Protein AF-A0A350G0W2-F1 (afdb_monomer_lite)

pLDDT: mean 91.25, std 7.22, range [67.56, 97.56]

Structure (mmCIF, N/CA/C/O backbone):
data_AF-A0A350G0W2-F1
#
_entry.id   AF-A0A350G0W2-F1
#
loop_
_atom_site.group_PDB
_atom_site.id
_atom_site.type_symbol
_atom_site.label_atom_id
_atom_site.label_alt_id
_atom_site.label_comp_id
_atom_site.label_asym_id
_atom_site.label_entity_id
_atom_site.labe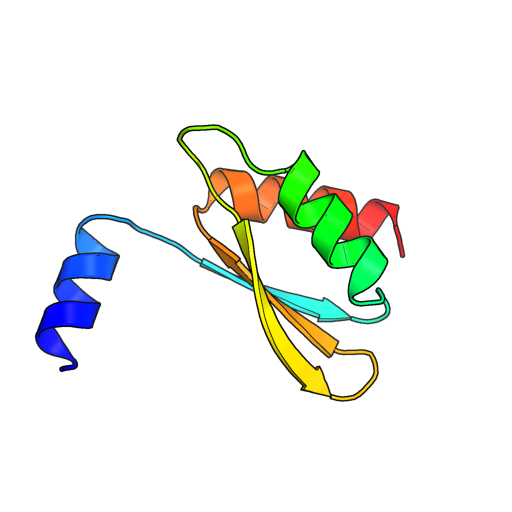l_seq_id
_atom_site.pdbx_PDB_ins_code
_atom_site.Cartn_x
_atom_site.Cartn_y
_atom_site.Cartn_z
_atom_site.occupancy
_atom_site.B_iso_or_equiv
_atom_site.auth_seq_id
_atom_site.auth_comp_id
_atom_site.auth_asym_id
_atom_site.auth_atom_id
_atom_site.pdbx_PDB_model_num
ATOM 1 N N . ARG A 1 1 ? -1.575 -0.517 -24.949 1.00 67.56 1 ARG A N 1
ATOM 2 C CA . ARG A 1 1 ? -1.708 -0.256 -23.490 1.00 67.56 1 ARG A CA 1
ATOM 3 C C . ARG A 1 1 ? -0.940 -1.287 -22.663 1.00 67.56 1 ARG A C 1
ATOM 5 O O . ARG A 1 1 ? -0.046 -0.868 -21.947 1.00 67.56 1 ARG A O 1
ATOM 12 N N . GLY A 1 2 ? -1.194 -2.595 -22.811 1.00 78.94 2 GLY A N 1
ATOM 13 C CA . GLY A 1 2 ? -0.497 -3.635 -22.030 1.00 78.94 2 GLY A CA 1
ATOM 14 C C . GLY A 1 2 ? 1.033 -3.632 -22.150 1.00 78.94 2 GLY A C 1
ATOM 15 O O . GLY A 1 2 ? 1.718 -3.772 -21.149 1.00 78.94 2 GLY A O 1
ATOM 16 N N . GLU A 1 3 ? 1.580 -3.375 -23.340 1.00 80.62 3 GLU A N 1
ATOM 17 C CA . GLU A 1 3 ? 3.037 -3.335 -23.538 1.00 80.62 3 GLU A CA 1
ATOM 18 C C . GLU A 1 3 ? 3.725 -2.184 -22.778 1.00 80.62 3 GLU A C 1
ATOM 20 O O . GLU A 1 3 ? 4.801 -2.365 -22.217 1.00 80.62 3 GLU A O 1
ATOM 25 N N . LEU A 1 4 ? 3.070 -1.020 -22.689 1.00 79.25 4 LEU A N 1
ATOM 26 C CA . LEU A 1 4 ? 3.557 0.116 -21.899 1.00 79.25 4 LEU A CA 1
ATOM 27 C C . LEU A 1 4 ? 3.503 -0.187 -20.397 1.00 79.25 4 LEU A C 1
ATOM 29 O O . LEU A 1 4 ? 4.435 0.155 -19.678 1.00 79.25 4 LEU A O 1
ATOM 33 N N . MET A 1 5 ? 2.451 -0.873 -19.933 1.00 78.50 5 MET A N 1
ATOM 34 C CA . MET A 1 5 ? 2.353 -1.298 -18.531 1.00 78.50 5 MET A CA 1
ATOM 35 C C . MET A 1 5 ? 3.396 -2.366 -18.184 1.00 78.50 5 MET A C 1
ATOM 37 O O . MET A 1 5 ? 4.007 -2.289 -17.124 1.00 78.50 5 MET A O 1
ATOM 41 N N . LYS A 1 6 ? 3.661 -3.310 -19.099 1.00 76.38 6 LYS A N 1
ATOM 42 C CA . LYS A 1 6 ? 4.722 -4.316 -18.946 1.00 76.38 6 LYS A CA 1
ATOM 43 C C . LYS A 1 6 ? 6.095 -3.658 -18.812 1.00 76.38 6 LYS A C 1
ATOM 45 O O . LYS A 1 6 ? 6.793 -3.928 -17.845 1.00 76.38 6 LYS A O 1
ATOM 50 N N . ARG A 1 7 ? 6.447 -2.739 -19.719 1.00 81.81 7 ARG A N 1
ATOM 51 C CA . ARG A 1 7 ? 7.730 -2.014 -19.658 1.00 81.81 7 ARG A CA 1
ATOM 52 C C . ARG A 1 7 ? 7.868 -1.167 -18.391 1.00 81.81 7 ARG A C 1
ATOM 54 O O . ARG A 1 7 ? 8.948 -1.119 -17.809 1.00 81.81 7 ARG A O 1
ATOM 61 N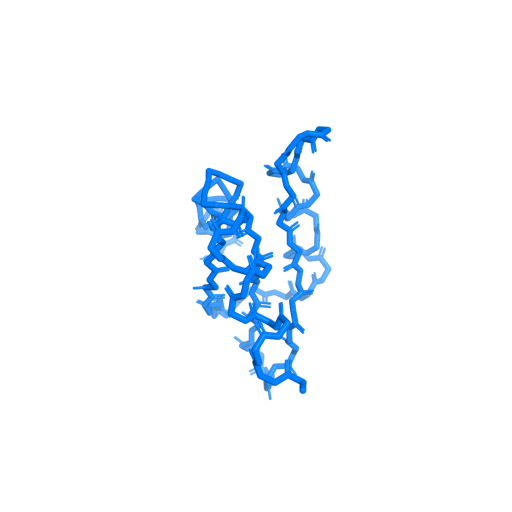 N . ALA A 1 8 ? 6.786 -0.520 -17.953 1.00 79.50 8 ALA A N 1
ATOM 62 C CA . ALA A 1 8 ? 6.779 0.250 -16.712 1.00 79.50 8 ALA A CA 1
ATOM 63 C C . ALA A 1 8 ? 7.033 -0.639 -15.483 1.00 79.50 8 ALA A C 1
ATOM 65 O O . ALA A 1 8 ? 7.857 -0.270 -14.652 1.00 79.50 8 ALA A O 1
ATOM 66 N N . GLY A 1 9 ? 6.395 -1.814 -15.409 1.00 77.94 9 GLY A N 1
ATOM 67 C CA . GLY A 1 9 ? 6.609 -2.786 -14.330 1.00 77.94 9 GLY A CA 1
ATOM 68 C C . GLY A 1 9 ? 7.980 -3.469 -14.365 1.00 77.94 9 GLY A C 1
ATOM 69 O O . GLY A 1 9 ? 8.525 -3.785 -13.315 1.00 77.94 9 GLY A O 1
ATOM 70 N N . GLU A 1 10 ? 8.574 -3.654 -15.548 1.00 83.81 10 GLU A N 1
ATOM 71 C CA . GLU A 1 10 ? 9.959 -4.136 -15.688 1.00 83.81 10 GLU A CA 1
ATOM 72 C C . GLU A 1 10 ? 10.980 -3.089 -15.230 1.00 83.81 10 GLU A C 1
ATOM 74 O O . GLU A 1 10 ? 11.986 -3.432 -14.618 1.00 83.81 10 GLU A O 1
ATOM 79 N N . SER A 1 11 ? 10.719 -1.812 -15.522 1.00 83.62 11 SER A N 1
ATOM 80 C CA . SER A 1 11 ? 11.614 -0.707 -15.155 1.00 83.62 11 SER A CA 1
ATOM 81 C C . SER A 1 11 ? 11.480 -0.311 -13.683 1.00 83.62 11 SER A C 1
ATOM 83 O O . SER A 1 11 ? 12.452 0.127 -13.079 1.00 83.62 11 SER A O 1
ATOM 85 N N . ASN A 1 12 ? 10.281 -0.456 -13.114 1.00 80.25 12 ASN A N 1
ATOM 86 C CA . ASN A 1 12 ? 9.961 -0.104 -11.733 1.00 80.25 12 ASN A CA 1
ATOM 87 C C . ASN A 1 12 ? 9.162 -1.254 -11.104 1.00 80.25 12 ASN A C 1
ATOM 89 O O . ASN A 1 12 ? 7.927 -1.208 -11.084 1.00 80.25 12 ASN A O 1
ATOM 93 N N . PRO A 1 13 ? 9.842 -2.317 -10.642 1.00 83.12 13 PRO A N 1
ATOM 94 C CA . PRO A 1 13 ? 9.172 -3.450 -10.027 1.00 83.12 13 PRO A CA 1
ATOM 95 C C . PRO A 1 13 ? 8.429 -3.010 -8.763 1.00 83.12 13 PRO A C 1
ATOM 97 O O . PRO A 1 13 ? 9.003 -2.437 -7.835 1.00 83.12 13 PRO A O 1
ATOM 100 N N . GLY A 1 14 ? 7.132 -3.300 -8.738 1.00 91.44 14 GLY A N 1
ATOM 101 C CA . GLY A 1 14 ? 6.237 -3.006 -7.628 1.00 91.44 14 GLY A CA 1
ATOM 102 C C . GLY A 1 14 ? 5.356 -4.201 -7.293 1.00 91.44 14 GLY A C 1
ATOM 103 O O . GLY A 1 14 ? 5.284 -5.177 -8.042 1.00 91.44 14 GLY A O 1
ATOM 104 N N . GLY A 1 15 ? 4.686 -4.117 -6.151 1.00 94.62 15 GLY A N 1
ATOM 105 C CA . GLY A 1 15 ? 3.782 -5.144 -5.652 1.00 94.62 15 GLY A CA 1
ATOM 106 C C . GLY A 1 15 ? 2.429 -4.578 -5.241 1.00 94.62 15 GLY A C 1
ATOM 107 O O . GLY A 1 15 ? 2.209 -3.364 -5.234 1.00 94.62 15 GLY A O 1
ATOM 108 N N . MET A 1 16 ? 1.527 -5.488 -4.878 1.00 96.12 16 MET A N 1
ATOM 109 C CA . MET A 1 16 ? 0.223 -5.178 -4.301 1.00 96.12 16 MET A CA 1
ATOM 110 C C . MET A 1 16 ? -0.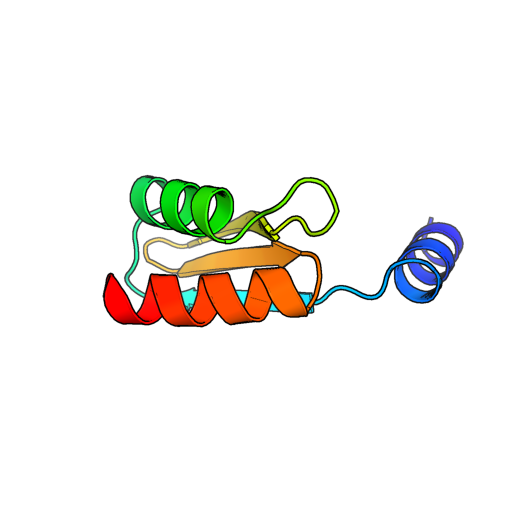039 -6.083 -3.100 1.00 96.12 16 MET A C 1
ATOM 112 O O . MET A 1 16 ? 0.314 -7.262 -3.132 1.00 96.12 16 MET A O 1
ATOM 116 N N . ALA A 1 17 ? -0.691 -5.546 -2.073 1.00 95.94 17 ALA A N 1
ATOM 117 C CA . ALA A 1 17 ? -1.129 -6.294 -0.902 1.00 95.94 17 ALA A CA 1
ATOM 118 C C . ALA A 1 17 ? -2.579 -5.941 -0.563 1.00 95.94 17 ALA A C 1
ATOM 120 O O . ALA A 1 17 ? -2.966 -4.773 -0.594 1.00 95.94 17 ALA A O 1
ATOM 121 N N . ALA A 1 18 ? -3.379 -6.956 -0.238 1.00 96.00 18 ALA A N 1
ATOM 122 C CA . ALA A 1 18 ? -4.723 -6.767 0.291 1.00 96.00 18 ALA A CA 1
ATOM 123 C C . ALA A 1 18 ? -4.658 -6.689 1.819 1.00 96.00 18 ALA A C 1
ATOM 125 O O . ALA A 1 18 ? -4.111 -7.582 2.464 1.00 96.00 18 ALA A O 1
ATOM 126 N N . ILE A 1 19 ? -5.234 -5.633 2.376 1.00 95.12 19 ILE A N 1
ATOM 127 C CA . ILE A 1 19 ? -5.294 -5.351 3.804 1.00 95.12 19 ILE A CA 1
ATOM 128 C C . ILE A 1 19 ? -6.742 -5.508 4.253 1.00 95.12 19 ILE A C 1
ATOM 130 O O . ILE A 1 19 ? -7.660 -4.974 3.627 1.00 95.12 19 ILE A O 1
ATOM 134 N N . LEU A 1 20 ? -6.937 -6.282 5.317 1.00 93.12 20 LEU A N 1
ATOM 135 C CA . LEU A 1 20 ? -8.247 -6.607 5.867 1.00 93.12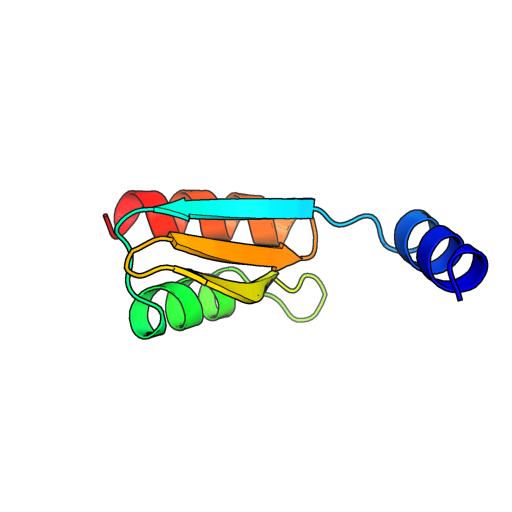 20 LEU A CA 1
ATOM 136 C C . LEU A 1 20 ? -8.397 -5.977 7.248 1.00 93.12 20 LEU A C 1
ATOM 138 O O . LEU A 1 20 ? -7.463 -6.014 8.040 1.00 93.12 20 LEU A O 1
ATOM 142 N N . GLY A 1 21 ? -9.576 -5.435 7.545 1.00 90.38 21 GLY A N 1
ATOM 143 C CA . GLY A 1 21 ? -9.930 -4.964 8.890 1.00 90.38 21 GLY A CA 1
ATOM 144 C C . GLY A 1 21 ? -9.317 -3.625 9.313 1.00 90.38 21 GLY A C 1
ATOM 145 O O . GLY A 1 21 ? -9.605 -3.166 10.413 1.00 90.38 21 GLY A O 1
ATOM 146 N N . VAL A 1 22 ? -8.537 -2.976 8.446 1.00 92.00 22 VAL A N 1
ATOM 147 C CA . VAL A 1 22 ? -8.000 -1.624 8.662 1.00 92.00 22 VAL A CA 1
ATOM 148 C C . VAL A 1 22 ? -8.780 -0.637 7.798 1.00 92.00 22 VAL A C 1
ATOM 150 O O . VAL A 1 22 ? -9.017 -0.896 6.616 1.00 92.00 22 VAL A O 1
ATOM 153 N N . ASP A 1 23 ? -9.198 0.487 8.380 1.00 91.94 23 ASP A N 1
ATOM 154 C CA . ASP A 1 23 ? -9.909 1.530 7.640 1.00 91.94 23 ASP A CA 1
ATOM 155 C C . ASP A 1 23 ? -8.984 2.335 6.708 1.00 91.94 23 ASP A C 1
ATOM 157 O O . ASP A 1 23 ? -7.763 2.383 6.876 1.00 91.94 23 ASP A O 1
ATOM 161 N N . ILE A 1 24 ? -9.578 2.972 5.694 1.00 91.56 24 ILE A N 1
ATOM 162 C CA . ILE A 1 24 ? -8.836 3.742 4.685 1.00 91.56 24 ILE A CA 1
ATOM 163 C C . ILE A 1 24 ? -8.037 4.894 5.311 1.00 91.56 24 ILE A C 1
ATOM 165 O O . ILE A 1 24 ? -6.859 5.006 4.982 1.00 91.56 24 ILE A O 1
ATOM 169 N N . PRO A 1 25 ? -8.586 5.732 6.218 1.00 93.94 25 PRO A N 1
ATOM 170 C CA . PRO A 1 25 ? -7.814 6.831 6.801 1.00 93.94 25 PRO A CA 1
ATOM 171 C C . PRO A 1 25 ? -6.565 6.372 7.564 1.00 93.94 25 PRO A C 1
ATOM 173 O O . PRO A 1 25 ? -5.513 7.014 7.483 1.00 93.94 25 PRO A O 1
ATOM 176 N N . THR A 1 26 ? -6.656 5.255 8.289 1.00 94.19 26 THR A N 1
ATOM 177 C CA . THR A 1 26 ? -5.511 4.653 8.979 1.00 94.19 26 THR A CA 1
ATOM 178 C C . THR A 1 26 ? -4.519 4.104 7.967 1.00 94.19 26 THR A C 1
ATOM 180 O O . THR A 1 26 ? -3.318 4.351 8.090 1.00 94.19 26 THR A O 1
ATOM 183 N N . LEU A 1 27 ? -5.003 3.416 6.933 1.00 94.94 27 LEU A N 1
ATOM 184 C CA . LEU A 1 27 ? -4.146 2.823 5.916 1.00 94.94 27 LEU A CA 1
ATOM 185 C C . LEU A 1 27 ? -3.434 3.869 5.050 1.00 94.94 27 LEU A C 1
ATOM 187 O O . LEU A 1 27 ? -2.269 3.679 4.708 1.00 94.94 27 LEU A O 1
ATOM 191 N N . ASP A 1 28 ? -4.079 4.997 4.763 1.00 95.50 28 ASP A N 1
ATOM 192 C CA . ASP A 1 28 ? -3.470 6.148 4.092 1.00 95.50 28 ASP A CA 1
ATOM 193 C C . ASP A 1 28 ? -2.313 6.715 4.915 1.00 95.50 28 ASP A C 1
ATOM 195 O O . ASP A 1 28 ? -1.242 7.010 4.376 1.00 95.50 28 ASP A O 1
ATOM 199 N N . LYS A 1 29 ? -2.493 6.826 6.236 1.00 97.12 29 LYS A N 1
ATOM 200 C CA . LYS A 1 29 ? -1.418 7.258 7.132 1.00 97.12 29 LYS A CA 1
ATOM 201 C C . LYS A 1 29 ? -0.268 6.251 7.144 1.00 97.12 29 LYS A C 1
ATOM 203 O O . LYS A 1 29 ? 0.876 6.656 6.972 1.00 97.12 29 LYS A O 1
ATOM 208 N N . VAL A 1 30 ? -0.567 4.956 7.268 1.00 97.06 30 VAL A N 1
ATOM 209 C CA . VAL A 1 30 ? 0.436 3.880 7.201 1.00 97.06 30 VAL A CA 1
ATOM 210 C C . VAL A 1 30 ? 1.216 3.940 5.886 1.00 97.06 30 VAL A C 1
ATOM 212 O O . VAL A 1 30 ? 2.442 3.875 5.897 1.00 97.06 30 VAL A O 1
ATOM 215 N N . CYS A 1 31 ? 0.532 4.118 4.754 1.00 97.56 31 CYS A N 1
ATOM 216 C CA . CYS A 1 31 ? 1.175 4.232 3.448 1.00 97.56 31 CYS A CA 1
ATOM 217 C C . CYS A 1 31 ? 2.087 5.459 3.360 1.00 97.56 31 CYS A C 1
ATOM 219 O O . CYS A 1 31 ? 3.196 5.376 2.828 1.00 97.56 31 CYS A O 1
ATOM 221 N N . LYS A 1 32 ? 1.641 6.595 3.905 1.00 97.50 32 LYS A N 1
ATOM 222 C CA . LYS A 1 32 ? 2.423 7.832 3.941 1.00 97.50 32 LYS A CA 1
ATOM 223 C C . LYS A 1 32 ? 3.676 7.691 4.803 1.00 97.50 32 LYS A C 1
ATOM 225 O O . LYS A 1 32 ? 4.741 8.112 4.366 1.00 97.50 32 LYS A O 1
ATOM 230 N N . ASP A 1 33 ? 3.554 7.075 5.974 1.00 97.38 33 ASP A N 1
ATOM 231 C CA . ASP A 1 33 ? 4.665 6.864 6.906 1.00 97.38 33 ASP A CA 1
ATOM 232 C C . ASP A 1 33 ? 5.660 5.809 6.380 1.00 97.38 33 ASP A C 1
ATOM 234 O O . ASP A 1 33 ? 6.863 5.907 6.616 1.00 97.38 33 ASP A O 1
ATOM 238 N N . ALA A 1 34 ? 5.180 4.819 5.619 1.00 97.19 34 ALA A N 1
ATOM 239 C CA . ALA A 1 34 ? 6.009 3.800 4.974 1.00 97.19 34 ALA A CA 1
ATOM 240 C C . ALA A 1 34 ? 6.708 4.288 3.690 1.00 97.19 34 ALA A C 1
ATOM 242 O O . ALA A 1 34 ? 7.670 3.656 3.229 1.00 97.19 34 ALA A O 1
ATOM 243 N N . SER A 1 35 ? 6.236 5.392 3.109 1.00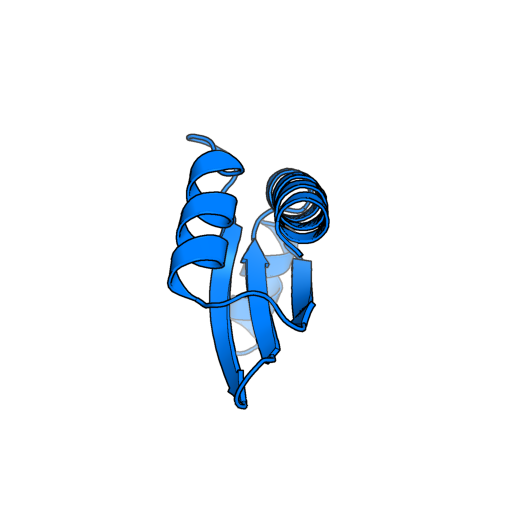 97.56 35 SER A N 1
ATOM 244 C CA . SER A 1 35 ? 6.786 5.982 1.889 1.00 97.56 35 SER A CA 1
ATOM 245 C C . SER A 1 35 ? 7.992 6.884 2.170 1.00 97.56 35 SER A C 1
ATOM 247 O O . SER A 1 35 ? 8.097 7.537 3.203 1.00 97.56 35 SER A O 1
ATOM 249 N N . THR A 1 36 ? 8.904 6.965 1.206 1.00 96.38 36 THR A N 1
ATOM 250 C CA . THR A 1 36 ? 10.049 7.887 1.193 1.00 96.38 36 THR A CA 1
ATOM 251 C C . THR A 1 36 ? 10.072 8.673 -0.117 1.00 96.38 36 THR A C 1
ATOM 253 O O . THR A 1 36 ? 9.255 8.441 -1.002 1.00 96.38 36 THR A O 1
ATOM 256 N N . ALA A 1 37 ? 11.037 9.581 -0.290 1.00 94.19 37 ALA A N 1
ATOM 257 C CA . ALA A 1 37 ? 11.197 10.317 -1.547 1.00 94.19 37 ALA A CA 1
ATOM 258 C C . ALA A 1 37 ? 11.430 9.410 -2.776 1.00 94.19 37 ALA A C 1
ATOM 260 O O . ALA A 1 37 ? 11.105 9.816 -3.889 1.00 94.19 37 ALA A O 1
ATOM 261 N N . ASN A 1 38 ? 11.972 8.201 -2.578 1.00 92.75 38 ASN A N 1
ATOM 262 C CA . ASN A 1 38 ? 12.344 7.281 -3.661 1.00 92.75 38 ASN A CA 1
ATOM 263 C C . ASN A 1 38 ? 11.496 6.001 -3.700 1.00 92.75 38 ASN A C 1
ATOM 265 O O . ASN A 1 38 ? 11.566 5.254 -4.669 1.00 92.75 38 ASN A O 1
ATOM 269 N N . GLU A 1 39 ? 10.719 5.723 -2.654 1.00 94.81 39 GLU A N 1
ATOM 270 C CA . GLU A 1 39 ? 9.944 4.491 -2.525 1.00 94.81 39 GLU A CA 1
ATOM 271 C C . GLU A 1 39 ? 8.540 4.837 -2.051 1.00 94.81 39 GLU A C 1
ATOM 273 O O . GLU A 1 39 ? 8.341 5.229 -0.904 1.00 94.81 39 GLU A O 1
ATOM 278 N N . ILE A 1 40 ? 7.564 4.686 -2.936 1.00 95.94 40 ILE A N 1
ATOM 279 C CA . ILE A 1 40 ? 6.171 5.048 -2.667 1.00 95.94 40 ILE A CA 1
ATOM 280 C C . ILE A 1 40 ? 5.316 3.794 -2.527 1.00 95.94 40 ILE A C 1
ATOM 282 O O . ILE A 1 40 ? 5.461 2.860 -3.322 1.00 95.94 40 ILE A O 1
ATOM 286 N N . VAL A 1 41 ? 4.398 3.821 -1.564 1.00 97.50 41 VAL A N 1
ATOM 287 C CA . VAL A 1 41 ? 3.257 2.912 -1.421 1.00 97.50 41 VAL A CA 1
ATOM 288 C C . VAL A 1 41 ? 2.000 3.733 -1.146 1.00 97.50 41 VAL A C 1
ATOM 290 O O . VAL A 1 41 ? 2.050 4.757 -0.468 1.00 97.50 41 VAL A O 1
ATOM 293 N N . GLN A 1 42 ? 0.873 3.307 -1.702 1.00 97.00 42 GLN A N 1
ATOM 294 C CA . GLN A 1 42 ? -0.396 4.020 -1.591 1.00 97.00 42 GLN A CA 1
ATOM 295 C C . GLN A 1 42 ? -1.577 3.059 -1.657 1.00 97.00 42 GLN A C 1
ATOM 297 O O . GLN A 1 42 ? -1.463 1.964 -2.218 1.00 97.00 42 GLN A O 1
ATOM 302 N N . VAL A 1 43 ? -2.731 3.502 -1.162 1.00 95.81 43 VAL A N 1
ATOM 303 C CA . VAL A 1 43 ? -4.005 2.835 -1.432 1.00 95.81 43 VAL A CA 1
ATOM 304 C C . VAL A 1 43 ? -4.259 2.848 -2.940 1.00 95.81 43 VAL A C 1
ATOM 306 O O . VAL A 1 43 ? -4.211 3.883 -3.603 1.00 95.81 43 VAL A O 1
ATOM 309 N N . ALA A 1 44 ? -4.476 1.659 -3.486 1.00 94.44 44 ALA A N 1
ATOM 310 C CA . ALA A 1 44 ? -4.742 1.427 -4.896 1.00 94.44 44 ALA A CA 1
ATOM 311 C C . ALA A 1 44 ? -6.233 1.220 -5.155 1.00 94.44 44 ALA A C 1
ATOM 313 O O . ALA A 1 44 ? -6.748 1.691 -6.164 1.00 94.44 44 ALA A O 1
ATOM 314 N N . ASN A 1 45 ? -6.914 0.511 -4.250 1.00 93.38 45 ASN A N 1
ATOM 315 C CA . ASN A 1 45 ? -8.295 0.096 -4.444 1.00 93.38 45 ASN A CA 1
ATOM 316 C C . ASN A 1 45 ? -9.021 -0.042 -3.100 1.00 93.38 45 ASN A C 1
ATOM 318 O O . ASN A 1 45 ? -8.538 -0.737 -2.211 1.00 93.38 45 ASN A O 1
ATOM 322 N N . ASP A 1 46 ? -10.206 0.550 -2.981 1.00 90.06 46 ASP A N 1
ATOM 323 C CA . ASP A 1 46 ? -11.197 0.189 -1.964 1.00 90.06 46 ASP A CA 1
ATOM 324 C C . ASP A 1 46 ? -12.114 -0.869 -2.587 1.00 90.06 46 ASP A C 1
ATOM 326 O O . ASP A 1 46 ? -12.949 -0.557 -3.438 1.00 90.06 46 ASP A O 1
ATOM 330 N N . ASN A 1 47 ? -11.859 -2.144 -2.285 1.00 85.50 47 ASN A N 1
ATOM 331 C CA . ASN A 1 47 ? -12.534 -3.242 -2.977 1.00 85.50 47 ASN A CA 1
ATOM 332 C C . ASN A 1 47 ? -13.922 -3.504 -2.399 1.00 85.50 47 ASN A C 1
ATOM 334 O O . ASN A 1 47 ? -14.877 -3.714 -3.148 1.00 85.50 47 ASN A O 1
ATOM 338 N N . CYS A 1 48 ? -14.022 -3.556 -1.074 1.00 83.06 48 CYS A N 1
ATOM 339 C CA . CYS A 1 48 ? -15.272 -3.751 -0.357 1.00 83.06 48 CYS A CA 1
ATOM 340 C C . CYS A 1 48 ? -15.108 -3.305 1.105 1.00 83.06 48 CYS A C 1
ATOM 342 O O . CYS A 1 48 ? -13.978 -3.141 1.572 1.00 83.06 48 CYS A O 1
ATOM 344 N N . PRO A 1 49 ? -16.212 -3.141 1.859 1.00 84.38 49 PRO A N 1
ATOM 345 C CA . PRO A 1 49 ? -16.135 -2.778 3.269 1.00 84.38 49 PRO A CA 1
ATOM 346 C C . PRO A 1 49 ? -15.196 -3.709 4.050 1.00 84.38 49 PRO A C 1
ATOM 348 O O . PRO A 1 49 ? -15.448 -4.908 4.165 1.00 84.38 49 PRO A O 1
ATOM 351 N N . GLY A 1 50 ? -14.113 -3.142 4.586 1.00 84.19 50 GLY A N 1
ATOM 352 C CA . GLY A 1 50 ? -13.102 -3.872 5.353 1.00 84.19 50 GLY A CA 1
ATOM 353 C C . GLY A 1 50 ? -11.994 -4.539 4.528 1.00 84.19 50 GLY A C 1
ATOM 354 O O . GLY A 1 50 ? -11.167 -5.220 5.130 1.00 84.19 50 GLY A O 1
ATOM 355 N N . GLN A 1 51 ? -11.939 -4.349 3.203 1.00 92.94 51 GLN A N 1
ATOM 356 C CA . GLN A 1 51 ? -10.833 -4.792 2.348 1.00 92.94 51 GLN A CA 1
ATOM 357 C C . GLN A 1 51 ? -10.327 -3.661 1.448 1.00 92.94 51 GLN A C 1
ATOM 359 O O . GLN A 1 51 ? -10.976 -3.265 0.476 1.00 92.94 51 GLN A O 1
ATOM 364 N N . VAL A 1 52 ? -9.089 -3.247 1.697 1.00 94.81 52 VAL A N 1
ATOM 365 C CA . VAL A 1 52 ? -8.403 -2.203 0.934 1.00 94.81 52 VAL A CA 1
ATOM 366 C C . VAL A 1 52 ? -7.110 -2.771 0.360 1.00 94.81 52 VAL A C 1
ATOM 368 O O . VAL A 1 52 ? -6.388 -3.509 1.023 1.00 94.81 52 VAL A O 1
ATOM 371 N N . VAL A 1 53 ? -6.807 -2.462 -0.894 1.00 96.25 53 VAL A N 1
ATOM 372 C CA . VAL A 1 53 ? -5.570 -2.871 -1.566 1.00 96.25 53 VAL A CA 1
ATOM 373 C C . VAL A 1 53 ? -4.597 -1.706 -1.562 1.00 96.25 53 VAL A C 1
ATOM 375 O O . VAL A 1 53 ? -4.954 -0.604 -1.973 1.00 96.25 53 VAL A O 1
ATOM 378 N N . ILE A 1 54 ? -3.354 -1.969 -1.167 1.00 97.12 54 ILE A N 1
ATOM 379 C CA . ILE A 1 54 ? -2.227 -1.044 -1.309 1.00 97.12 54 ILE A CA 1
ATOM 380 C C . ILE A 1 54 ? -1.281 -1.543 -2.399 1.00 97.12 54 ILE A C 1
ATOM 382 O O . ILE A 1 54 ? -1.146 -2.747 -2.621 1.00 97.12 54 ILE A O 1
ATOM 386 N N . SER A 1 55 ? -0.630 -0.619 -3.095 1.00 96.94 55 SER A N 1
ATOM 387 C CA . SER A 1 55 ? 0.339 -0.925 -4.147 1.00 96.94 55 SER A CA 1
ATOM 388 C C . SER A 1 55 ? 1.514 0.036 -4.103 1.00 96.94 55 SER A C 1
ATOM 390 O O . SER A 1 55 ? 1.351 1.197 -3.721 1.00 96.94 55 SER A O 1
ATOM 392 N N . GLY A 1 56 ? 2.693 -0.431 -4.498 1.00 96.19 56 GLY A N 1
ATOM 393 C CA . GLY A 1 56 ? 3.883 0.406 -4.486 1.00 96.19 56 GLY A CA 1
ATOM 394 C C . GLY A 1 56 ? 5.183 -0.350 -4.696 1.00 96.19 56 GLY A C 1
ATOM 395 O O . GLY A 1 56 ? 5.196 -1.512 -5.100 1.00 96.19 56 GLY A O 1
ATOM 396 N N . HIS A 1 57 ? 6.281 0.333 -4.394 1.00 96.06 57 HIS A N 1
ATOM 397 C CA . HIS A 1 57 ? 7.624 -0.238 -4.386 1.00 96.06 57 HIS A CA 1
ATOM 398 C C . HIS A 1 57 ? 7.711 -1.322 -3.315 1.00 96.06 57 HIS A C 1
ATOM 400 O O . HIS A 1 57 ? 7.211 -1.118 -2.211 1.00 96.06 57 HIS A O 1
ATOM 406 N N . ILE A 1 58 ? 8.377 -2.440 -3.622 1.00 94.94 58 ILE A N 1
ATOM 407 C CA . ILE A 1 58 ? 8.467 -3.598 -2.715 1.00 94.94 58 ILE A CA 1
ATOM 408 C C . ILE A 1 58 ? 8.910 -3.194 -1.292 1.00 94.94 58 ILE A C 1
ATOM 410 O O . ILE A 1 58 ? 8.183 -3.527 -0.359 1.00 94.94 58 ILE A O 1
ATOM 414 N N . PRO A 1 59 ? 9.981 -2.395 -1.082 1.00 95.56 59 PRO A N 1
ATOM 415 C CA . PRO A 1 59 ? 10.411 -2.056 0.278 1.00 95.56 59 PRO A CA 1
ATOM 416 C C . PRO A 1 59 ? 9.407 -1.176 1.040 1.00 95.56 59 PRO A C 1
ATOM 418 O O . PRO A 1 59 ? 9.221 -1.336 2.245 1.00 95.56 59 PRO A O 1
ATOM 421 N N . ALA A 1 60 ? 8.731 -0.247 0.352 1.00 97.06 60 ALA A N 1
ATOM 422 C CA . ALA A 1 60 ? 7.680 0.572 0.962 1.00 97.06 60 ALA A CA 1
ATOM 423 C C . ALA A 1 60 ? 6.429 -0.258 1.273 1.00 97.06 60 ALA A C 1
ATOM 425 O O . ALA A 1 60 ? 5.807 -0.071 2.317 1.00 97.06 60 ALA A O 1
ATOM 426 N N . LEU A 1 61 ? 6.090 -1.204 0.395 1.00 97.25 61 LEU A N 1
ATOM 427 C CA . LEU A 1 61 ? 4.984 -2.133 0.578 1.00 97.25 61 LEU A CA 1
ATOM 428 C C . LEU A 1 61 ? 5.200 -3.025 1.804 1.00 97.25 61 LEU A C 1
ATOM 430 O O . LEU A 1 61 ? 4.285 -3.161 2.609 1.00 97.25 61 LEU A O 1
ATOM 434 N N . GLU A 1 62 ? 6.403 -3.571 1.989 1.00 96.44 62 GLU A N 1
ATOM 435 C CA . GLU A 1 62 ? 6.757 -4.386 3.160 1.00 96.44 62 GLU A CA 1
ATOM 436 C C . GLU A 1 62 ? 6.609 -3.596 4.469 1.00 96.44 62 GLU A C 1
ATOM 438 O O . GLU A 1 62 ? 5.928 -4.053 5.389 1.00 96.44 62 GLU A O 1
ATOM 443 N N . ARG A 1 63 ? 7.138 -2.364 4.527 1.00 97.25 63 ARG A N 1
ATOM 444 C CA . ARG A 1 63 ? 6.960 -1.473 5.690 1.00 97.25 63 ARG A CA 1
ATOM 445 C C . ARG A 1 63 ? 5.491 -1.147 5.957 1.00 97.25 63 ARG A C 1
ATOM 447 O O . ARG A 1 63 ? 5.058 -1.146 7.107 1.00 97.25 63 ARG A O 1
ATOM 454 N N . ALA A 1 64 ? 4.710 -0.882 4.909 1.00 97.19 64 ALA A N 1
ATOM 455 C CA . ALA A 1 64 ? 3.281 -0.616 5.050 1.00 97.19 64 ALA A CA 1
ATOM 456 C C . ALA A 1 64 ? 2.510 -1.846 5.540 1.00 97.19 64 ALA A C 1
ATOM 458 O O . ALA A 1 64 ? 1.600 -1.700 6.348 1.00 97.19 64 ALA A O 1
ATOM 459 N N . MET A 1 65 ? 2.877 -3.055 5.105 1.00 96.44 65 MET A N 1
ATOM 460 C CA . MET A 1 65 ? 2.275 -4.293 5.605 1.00 96.44 65 MET A CA 1
ATOM 461 C C . MET A 1 65 ? 2.557 -4.500 7.098 1.00 96.44 65 MET A C 1
ATOM 463 O O . MET A 1 65 ? 1.647 -4.870 7.841 1.00 96.44 65 MET A O 1
ATOM 467 N N . GLU A 1 66 ? 3.781 -4.227 7.558 1.00 96.56 66 GLU A N 1
ATOM 468 C CA . GLU A 1 66 ? 4.114 -4.260 8.989 1.00 96.56 66 GLU A CA 1
ATOM 469 C C . GLU A 1 66 ? 3.339 -3.200 9.783 1.00 96.56 66 GLU A C 1
ATOM 471 O O . GLU A 1 66 ? 2.759 -3.513 10.825 1.00 96.56 66 GLU A O 1
ATOM 476 N N . GLY A 1 67 ? 3.265 -1.968 9.269 1.00 95.81 67 GLY A N 1
ATOM 477 C CA . GLY A 1 67 ? 2.503 -0.881 9.887 1.00 95.81 67 GLY A CA 1
ATOM 478 C C . GLY A 1 67 ? 1.001 -1.165 9.956 1.00 95.81 67 GLY A C 1
ATOM 479 O O . GLY A 1 67 ? 0.376 -0.916 10.984 1.00 95.81 67 GLY A O 1
ATOM 480 N N . ALA A 1 68 ? 0.427 -1.749 8.901 1.00 94.06 68 ALA A N 1
ATOM 481 C CA . ALA A 1 68 ? -0.977 -2.145 8.860 1.00 94.06 68 ALA A CA 1
ATOM 482 C C . ALA A 1 68 ? -1.276 -3.244 9.887 1.00 94.06 68 ALA A C 1
ATOM 484 O O . ALA A 1 68 ? -2.255 -3.138 10.616 1.00 94.06 68 ALA A O 1
ATOM 485 N N . LYS A 1 69 ? -0.392 -4.243 10.012 1.00 93.31 69 LYS A N 1
ATOM 486 C CA . LYS A 1 69 ? -0.510 -5.311 11.015 1.00 93.31 69 LYS A CA 1
ATOM 487 C C . LYS A 1 69 ? -0.407 -4.795 12.454 1.00 93.31 69 LYS A C 1
ATOM 489 O O . LYS A 1 69 ? -1.000 -5.368 13.358 1.00 93.31 69 LYS A O 1
ATOM 494 N N . ALA A 1 70 ? 0.368 -3.737 12.692 1.00 91.81 70 ALA A N 1
ATOM 495 C CA . ALA A 1 70 ? 0.441 -3.099 14.006 1.00 91.81 70 ALA A CA 1
ATOM 496 C C . ALA A 1 70 ? -0.808 -2.256 14.331 1.00 91.81 70 ALA A C 1
ATOM 498 O O . ALA A 1 70 ? -1.074 -1.987 15.502 1.00 91.81 70 ALA A O 1
ATOM 499 N N . ALA A 1 71 ? -1.552 -1.830 13.308 1.00 87.31 71 ALA A N 1
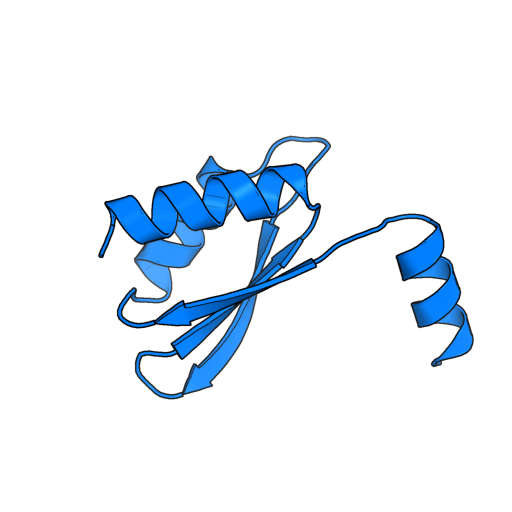ATOM 500 C CA . ALA A 1 71 ? -2.755 -1.016 13.438 1.00 87.31 71 ALA A CA 1
ATOM 501 C C . ALA A 1 71 ? -4.056 -1.837 13.569 1.00 87.31 71 ALA A C 1
ATOM 503 O O . ALA A 1 71 ? -5.063 -1.259 13.982 1.00 87.31 71 ALA A O 1
ATOM 504 N N . GLY A 1 72 ? -4.044 -3.142 13.246 1.00 70.12 72 GLY A N 1
ATOM 505 C CA . GLY A 1 72 ? -5.210 -4.039 13.314 1.00 70.12 72 GLY A CA 1
ATOM 506 C C . GLY A 1 72 ? -4.866 -5.520 13.212 1.00 70.12 72 GLY A C 1
ATOM 507 O O . GLY A 1 72 ? -4.275 -5.919 12.184 1.00 70.12 72 GLY A O 1
#

Radius of gyration: 12.46 Å; chains: 1; bounding box: 28×17×38 Å

Foldseek 3Di:
DVVVVVVVCVVQPKDKDKAFQDDQVQLQVLQVVLDDPVWGKHFDDPDDVGITMIMIHPSSVVSSVVSSVVVD

Secondary structure (DSSP, 8-state):
-HHHHHHHHHHS-EEEEEEES--HHHHHHHHHHH--SS--EEEEEEEETTEEEEEEEHHHHHHHHHHHHHH-

Sequence (72 aa):
RGELMKRAGESNPGGMAAILGVDIPTLDKVCKDASTANEIVQVANDNCPGQVVISGHIPALERAMEGAKAAG